Protein AF-A0A962QZS6-F1 (afdb_monomer_lite)

Sequence (99 aa):
MSNKFEVGEWVILQNATTFSEHDGWLAEIIQGGQDGVALDLRTMEYVWCFYYQVRLIQEGVEKTPFKGVFGCRPWQLRKLGEFDEERVETARKAELLEG

Radius of gyration: 16.48 Å; chains: 1; bounding box: 40×26×46 Å

pLDDT: mean 81.01, std 13.54, range [40.69, 95.94]

Foldseek 3Di:
DQPFDDAQAKWAFDPCVQPVVRHRFIKGFHAGWDWDWDQPNVVRDTDTDIWTWIATDDPPQVPDPPGRIDTHDSVRIGHDDPDDPVVVVVVVVVVVVVD

Secondary structure (DSSP, 8-state):
------TT-EEEE-S-SS-GGGTT-EEEEEEEEEEEEEEETTTTEEEEEEEEEEEE--TTGGGSTTSSEEEE-GGGEEEPPP--HHHHHHHHHHHTT--

Structure (mmCIF, N/CA/C/O backbone):
data_AF-A0A962QZS6-F1
#
_entry.id   AF-A0A962QZS6-F1
#
loop_
_atom_site.group_PDB
_atom_site.id
_atom_site.type_symbol
_atom_site.label_atom_id
_atom_site.label_alt_id
_atom_site.label_comp_id
_atom_site.label_asym_id
_atom_site.label_entity_id
_atom_site.label_seq_id
_atom_site.pdbx_PDB_ins_code
_atom_site.Cartn_x
_atom_site.Cartn_y
_atom_site.Cartn_z
_atom_site.occupancy
_atom_site.B_iso_or_equiv
_atom_site.auth_seq_id
_atom_site.auth_comp_id
_atom_site.auth_asym_id
_atom_site.auth_atom_id
_atom_site.pdbx_PDB_model_num
ATOM 1 N N . MET A 1 1 ? -14.412 -6.074 -9.797 1.00 40.69 1 MET A N 1
ATOM 2 C CA . MET A 1 1 ? -14.523 -4.649 -9.421 1.00 40.69 1 MET A CA 1
ATOM 3 C C . MET A 1 1 ? -13.107 -4.117 -9.283 1.00 40.69 1 MET A C 1
ATOM 5 O O . MET A 1 1 ? -12.354 -4.705 -8.519 1.00 40.69 1 MET A O 1
ATOM 9 N N . SER A 1 2 ? -12.687 -3.115 -10.063 1.00 53.22 2 SER A N 1
ATOM 10 C CA . SER A 1 2 ? -11.378 -2.495 -9.827 1.00 53.22 2 SER A CA 1
ATOM 11 C C . SER A 1 2 ? -11.524 -1.566 -8.628 1.00 53.22 2 SER A C 1
ATOM 13 O O . SER A 1 2 ? -12.191 -0.537 -8.738 1.00 53.22 2 SER A O 1
ATOM 15 N N . ASN A 1 3 ? -10.945 -1.928 -7.484 1.00 64.44 3 ASN A N 1
ATOM 16 C CA . ASN A 1 3 ? -10.816 -0.988 -6.377 1.00 64.44 3 ASN A CA 1
ATOM 17 C C . ASN A 1 3 ? -9.885 0.130 -6.839 1.00 64.44 3 ASN A C 1
ATOM 19 O O . ASN A 1 3 ? -8.671 -0.041 -6.896 1.00 64.44 3 ASN A O 1
ATOM 23 N N . LYS A 1 4 ? -10.481 1.243 -7.264 1.00 85.88 4 LYS A N 1
ATOM 24 C CA . LYS A 1 4 ? -9.756 2.472 -7.541 1.00 85.88 4 LYS A CA 1
ATOM 25 C C . LYS A 1 4 ? -9.635 3.218 -6.218 1.00 85.88 4 LYS A C 1
ATOM 27 O O . LYS A 1 4 ? -10.640 3.406 -5.525 1.00 85.88 4 LYS A O 1
ATOM 32 N N . PHE A 1 5 ? -8.406 3.576 -5.879 1.00 91.88 5 PHE A N 1
ATOM 33 C CA . PHE A 1 5 ? -8.093 4.357 -4.693 1.00 91.88 5 PHE A CA 1
ATOM 34 C C . PHE A 1 5 ? -7.738 5.794 -5.070 1.00 91.88 5 PHE A C 1
ATOM 36 O O . PHE A 1 5 ? -7.168 6.027 -6.146 1.00 91.88 5 PHE A O 1
ATOM 43 N N . GLU A 1 6 ? -8.075 6.734 -4.197 1.00 93.12 6 GLU A N 1
ATOM 44 C CA . GLU A 1 6 ? -7.807 8.165 -4.363 1.00 93.12 6 GLU A CA 1
ATOM 45 C C . GLU A 1 6 ? -6.663 8.631 -3.457 1.00 93.12 6 GLU A C 1
ATOM 47 O O . GLU A 1 6 ? -6.385 8.024 -2.429 1.00 93.12 6 GLU A O 1
ATOM 52 N N . VAL A 1 7 ? -5.967 9.706 -3.842 1.00 94.81 7 VAL A N 1
ATOM 53 C CA . VAL A 1 7 ? -4.913 10.294 -2.997 1.00 94.81 7 VAL A CA 1
ATOM 54 C C . VAL A 1 7 ? -5.540 10.841 -1.714 1.00 94.81 7 VAL A C 1
ATOM 56 O O . VAL A 1 7 ? -6.563 11.516 -1.769 1.00 94.81 7 VAL A O 1
ATOM 59 N N . GLY A 1 8 ? -4.920 10.549 -0.573 1.00 92.06 8 GLY A N 1
ATOM 60 C CA . GLY A 1 8 ? -5.442 10.836 0.762 1.00 92.06 8 GLY A CA 1
ATOM 61 C C . GLY A 1 8 ? -6.374 9.752 1.314 1.00 92.06 8 GLY A C 1
ATOM 62 O O . GLY A 1 8 ? -6.721 9.797 2.491 1.00 92.06 8 GLY A O 1
ATOM 63 N N . GLU A 1 9 ? -6.772 8.757 0.511 1.00 93.06 9 GLU A N 1
ATOM 64 C CA . GLU A 1 9 ? -7.601 7.649 0.993 1.00 93.06 9 GLU A CA 1
ATOM 65 C C . GLU A 1 9 ? -6.804 6.759 1.953 1.00 93.06 9 GLU A C 1
ATOM 67 O O . GLU A 1 9 ? -5.650 6.402 1.694 1.00 93.06 9 GLU A O 1
ATOM 72 N N . TRP A 1 10 ? -7.434 6.380 3.065 1.00 93.31 10 TRP A N 1
ATOM 73 C CA . TRP A 1 10 ? -6.881 5.406 3.996 1.00 93.31 10 TRP A CA 1
ATOM 74 C C . TRP A 1 10 ? -7.281 3.988 3.597 1.00 93.31 10 TRP A C 1
ATOM 76 O O . TRP A 1 10 ? -8.439 3.690 3.296 1.00 93.31 10 TRP A O 1
ATOM 86 N N . VAL A 1 11 ? -6.300 3.097 3.614 1.00 92.69 11 VAL A N 1
ATOM 87 C CA . VAL A 1 11 ? -6.410 1.716 3.157 1.00 92.69 11 VAL A CA 1
ATOM 88 C C . VAL A 1 11 ? -5.744 0.776 4.149 1.00 92.69 11 VAL A C 1
ATOM 90 O O . VAL A 1 11 ? -4.845 1.157 4.895 1.00 92.69 11 VAL A O 1
ATOM 93 N N . ILE A 1 12 ? -6.184 -0.475 4.138 1.00 91.38 12 ILE A N 1
ATOM 94 C CA . ILE A 1 12 ? -5.546 -1.561 4.872 1.00 91.38 12 ILE A CA 1
ATOM 95 C C . ILE A 1 12 ? -4.624 -2.307 3.915 1.00 91.38 12 ILE A C 1
ATOM 97 O O . ILE A 1 12 ? -5.056 -2.726 2.834 1.00 91.38 12 ILE A O 1
ATOM 101 N N . LEU A 1 13 ? -3.367 -2.482 4.315 1.00 90.12 13 LEU A N 1
ATOM 102 C CA . LEU A 1 13 ? -2.453 -3.383 3.629 1.00 90.12 13 LEU A CA 1
ATOM 103 C C . LEU A 1 13 ? -2.919 -4.822 3.830 1.00 90.12 13 LEU A C 1
ATOM 105 O O . LEU A 1 13 ? -3.266 -5.228 4.936 1.00 90.12 13 LEU A O 1
ATOM 109 N N . GLN A 1 14 ? -2.944 -5.584 2.748 1.00 89.12 14 GLN A N 1
ATOM 110 C CA . GLN A 1 14 ? -3.283 -7.000 2.764 1.00 89.12 14 GLN A CA 1
ATOM 111 C C . GLN A 1 14 ? -2.379 -7.756 1.803 1.00 89.12 14 GLN A C 1
ATOM 113 O O . GLN A 1 14 ? -1.871 -7.176 0.841 1.00 89.12 14 GLN A O 1
ATOM 118 N N . ASN A 1 15 ? -2.236 -9.064 1.996 1.00 81.00 15 ASN A N 1
ATOM 119 C CA . ASN A 1 15 ? -1.410 -9.900 1.129 1.00 81.00 15 ASN A CA 1
ATOM 120 C C . ASN A 1 15 ? -0.005 -9.292 0.958 1.00 81.00 15 ASN A C 1
ATOM 122 O O . ASN A 1 15 ? 0.542 -9.250 -0.152 1.00 81.00 15 ASN A O 1
ATOM 126 N N . ALA A 1 16 ? 0.549 -8.742 2.043 1.00 67.50 16 ALA A N 1
ATOM 127 C CA . ALA A 1 16 ? 1.846 -8.089 2.022 1.00 67.50 16 ALA A CA 1
ATOM 128 C C . ALA A 1 16 ? 2.941 -9.146 1.808 1.00 67.50 16 ALA A C 1
ATOM 130 O O . ALA A 1 16 ? 3.499 -9.710 2.741 1.00 67.50 16 ALA A O 1
ATOM 131 N N . THR A 1 17 ? 3.250 -9.435 0.543 1.00 63.78 17 THR A N 1
ATOM 132 C CA . THR A 1 17 ? 4.208 -10.484 0.161 1.00 63.78 17 THR A CA 1
ATOM 133 C C . THR A 1 17 ? 5.656 -10.151 0.505 1.00 63.78 17 THR A C 1
ATOM 135 O O . THR A 1 17 ? 6.515 -11.021 0.407 1.00 63.78 17 THR A O 1
ATOM 138 N N . THR A 1 18 ? 5.934 -8.893 0.840 1.00 61.69 18 THR A N 1
ATOM 139 C CA . THR A 1 18 ? 7.292 -8.401 1.084 1.00 61.69 18 THR A CA 1
ATOM 140 C C . THR A 1 18 ? 7.499 -7.880 2.502 1.00 61.69 18 THR A C 1
ATOM 142 O O . THR A 1 18 ? 8.611 -7.932 3.008 1.00 61.69 18 THR A O 1
ATOM 145 N N . PHE A 1 19 ? 6.430 -7.405 3.142 1.00 68.56 19 PHE A N 1
ATOM 146 C CA . PHE A 1 19 ? 6.443 -6.928 4.521 1.00 68.56 19 PHE A CA 1
ATOM 147 C C . PHE A 1 19 ? 5.262 -7.545 5.256 1.00 68.56 19 PHE A C 1
ATOM 149 O O . PHE A 1 19 ? 4.264 -6.879 5.532 1.00 68.56 19 PHE A O 1
ATOM 156 N N . SER A 1 20 ? 5.338 -8.851 5.504 1.00 74.62 20 SER A N 1
ATOM 157 C CA . SER A 1 20 ? 4.281 -9.583 6.209 1.00 74.62 20 SER A CA 1
ATOM 158 C C . SER A 1 20 ? 3.998 -9.002 7.598 1.00 74.62 20 SER A C 1
ATOM 160 O O . SER A 1 20 ? 2.885 -9.108 8.096 1.00 74.62 20 SER A O 1
ATOM 162 N N . GLU A 1 21 ? 4.982 -8.340 8.207 1.00 78.00 21 GLU A N 1
ATOM 163 C CA . GLU A 1 21 ? 4.848 -7.609 9.466 1.00 78.00 21 GLU A CA 1
ATOM 164 C C . GLU A 1 21 ? 3.890 -6.411 9.389 1.00 78.00 21 GLU A C 1
ATOM 166 O O . GLU A 1 21 ? 3.413 -5.950 10.424 1.00 78.00 21 GLU A O 1
ATOM 171 N N . HIS A 1 22 ? 3.610 -5.913 8.183 1.00 79.62 22 HIS A N 1
ATOM 172 C CA . HIS A 1 22 ? 2.695 -4.802 7.928 1.00 79.62 22 HIS A CA 1
ATOM 173 C C . HIS A 1 22 ? 1.347 -5.273 7.366 1.00 79.62 22 HIS A C 1
ATOM 175 O O . HIS A 1 22 ? 0.504 -4.448 7.011 1.00 79.62 22 HIS A O 1
ATOM 181 N N . ASP A 1 23 ? 1.123 -6.585 7.270 1.00 85.62 23 ASP A N 1
ATOM 182 C CA . ASP A 1 23 ? -0.174 -7.120 6.870 1.00 85.62 23 ASP A CA 1
ATOM 183 C C . ASP A 1 23 ? -1.243 -6.721 7.902 1.00 85.62 23 ASP A C 1
ATOM 185 O O . ASP A 1 23 ? -1.048 -6.833 9.113 1.00 85.62 23 ASP A O 1
ATOM 189 N N . GLY A 1 24 ? -2.364 -6.180 7.427 1.00 87.12 24 GLY A N 1
ATOM 190 C CA . GLY A 1 24 ? -3.425 -5.624 8.268 1.00 87.12 24 GLY A CA 1
ATOM 191 C C . GLY A 1 24 ? -3.195 -4.187 8.754 1.00 87.12 24 GLY A C 1
ATOM 192 O O . GLY A 1 24 ? -4.077 -3.635 9.412 1.00 87.12 24 GLY A O 1
ATOM 193 N N . TRP A 1 25 ? -2.062 -3.555 8.434 1.00 88.50 25 TRP A N 1
ATOM 194 C CA . TRP A 1 25 ? -1.766 -2.197 8.898 1.00 88.50 25 TRP A CA 1
ATOM 195 C C . TRP A 1 25 ? -2.449 -1.118 8.062 1.00 88.50 25 TRP A C 1
ATOM 197 O O . TRP A 1 25 ? -2.766 -1.310 6.886 1.00 88.50 25 TRP A O 1
ATOM 207 N N . LEU A 1 26 ? -2.640 0.047 8.685 1.00 91.06 26 LEU A N 1
ATOM 208 C CA . LEU A 1 26 ? -3.210 1.226 8.049 1.00 91.06 26 LEU A CA 1
ATOM 209 C C . LEU A 1 26 ? -2.153 1.969 7.219 1.00 91.06 26 LEU A C 1
ATOM 211 O O . LEU A 1 26 ? -1.022 2.185 7.662 1.00 91.06 26 LEU A O 1
ATOM 215 N N . ALA A 1 27 ? -2.541 2.398 6.024 1.00 91.56 27 ALA A N 1
ATOM 216 C CA . ALA A 1 27 ? -1.728 3.218 5.142 1.00 91.56 27 ALA A CA 1
ATOM 217 C C . ALA A 1 27 ? -2.575 4.293 4.450 1.00 91.56 27 ALA A C 1
ATOM 219 O O . ALA A 1 27 ? -3.784 4.147 4.295 1.00 91.56 27 ALA A O 1
ATOM 220 N N . GLU A 1 28 ? -1.929 5.359 3.998 1.00 93.06 28 GLU A N 1
ATOM 221 C CA . GLU A 1 28 ? -2.515 6.430 3.194 1.00 93.06 28 GLU A CA 1
ATOM 222 C C . GLU A 1 28 ? -2.011 6.337 1.753 1.00 93.06 28 GLU A C 1
ATOM 224 O O . GLU A 1 28 ? -0.810 6.173 1.526 1.00 93.06 28 GLU A O 1
ATOM 229 N N . ILE A 1 29 ? -2.896 6.488 0.769 1.00 94.56 29 ILE A N 1
ATOM 230 C CA . ILE A 1 29 ? -2.494 6.651 -0.630 1.00 94.56 29 ILE A CA 1
ATOM 231 C C . ILE A 1 29 ? -1.867 8.034 -0.818 1.00 94.56 29 ILE A C 1
ATOM 233 O O . ILE A 1 29 ? -2.550 9.052 -0.740 1.00 94.56 29 ILE A O 1
ATOM 237 N N . ILE A 1 30 ? -0.580 8.085 -1.147 1.00 94.06 30 ILE A N 1
ATOM 238 C CA . ILE A 1 30 ? 0.129 9.350 -1.403 1.00 94.06 30 ILE A CA 1
ATOM 239 C C . ILE A 1 30 ? 0.295 9.640 -2.899 1.00 94.06 30 ILE A C 1
ATOM 241 O O . ILE A 1 30 ? 0.552 10.778 -3.285 1.00 94.06 30 ILE A O 1
ATOM 245 N N . GLN A 1 31 ? 0.118 8.626 -3.753 1.00 93.88 31 GLN A N 1
ATOM 246 C CA . GLN A 1 31 ? 0.104 8.781 -5.205 1.00 93.88 31 GLN A CA 1
ATOM 247 C C . GLN A 1 31 ? -0.957 7.877 -5.832 1.00 93.88 31 GLN A C 1
ATOM 249 O O . GLN A 1 31 ? -1.053 6.691 -5.505 1.00 93.88 31 GLN A O 1
ATOM 254 N N . GLY A 1 32 ? -1.726 8.442 -6.767 1.00 93.38 32 GLY A N 1
ATOM 255 C CA . GLY A 1 32 ? -2.689 7.693 -7.568 1.00 93.38 32 GLY A CA 1
ATOM 256 C C . GLY A 1 32 ? -2.028 6.569 -8.369 1.00 93.38 32 GLY A C 1
ATOM 257 O O . GLY A 1 32 ? -0.825 6.590 -8.631 1.00 93.38 32 GLY A O 1
ATOM 258 N N . GLY A 1 33 ? -2.833 5.579 -8.748 1.00 93.19 33 GLY A N 1
ATOM 259 C CA . GLY A 1 33 ? -2.345 4.401 -9.456 1.00 93.19 33 GLY A CA 1
ATOM 260 C C . GLY A 1 33 ? -1.767 4.758 -10.824 1.00 93.19 33 GLY A C 1
ATOM 261 O O . GLY A 1 33 ? -2.407 5.473 -11.598 1.00 93.19 33 GLY A O 1
ATOM 262 N N . GLN A 1 34 ? -0.573 4.249 -11.112 1.00 94.00 34 GLN A N 1
ATOM 263 C CA . GLN A 1 34 ? 0.163 4.502 -12.351 1.00 94.00 34 GLN A CA 1
ATOM 264 C C . GLN A 1 34 ? 0.900 3.241 -12.811 1.00 94.00 34 GLN A C 1
ATOM 266 O O . GLN A 1 34 ? 1.217 2.372 -11.996 1.00 94.00 34 GLN A O 1
ATOM 271 N N . ASP A 1 35 ? 1.217 3.179 -14.103 1.00 95.94 35 ASP A N 1
ATOM 272 C CA . ASP A 1 35 ? 2.174 2.218 -14.649 1.00 95.94 35 ASP A CA 1
ATOM 273 C C . ASP A 1 35 ? 3.601 2.763 -14.532 1.00 95.94 35 ASP A C 1
ATOM 275 O O . ASP A 1 35 ? 3.862 3.926 -14.846 1.00 95.94 35 ASP A O 1
ATOM 279 N N . GLY A 1 36 ? 4.541 1.925 -14.109 1.00 94.00 36 GLY A N 1
ATOM 280 C CA . GLY A 1 36 ? 5.946 2.300 -14.030 1.00 94.00 36 GLY A CA 1
ATOM 281 C C . GLY A 1 36 ? 6.855 1.129 -13.689 1.00 94.00 36 GLY A C 1
ATOM 282 O O . GLY A 1 36 ? 6.414 -0.010 -13.546 1.00 94.00 36 GLY A O 1
ATOM 283 N N . VAL A 1 37 ? 8.148 1.416 -13.563 1.00 92.88 37 VAL A N 1
ATOM 284 C CA . VAL A 1 37 ? 9.140 0.433 -13.123 1.00 92.88 37 VAL A CA 1
ATOM 285 C C . VAL A 1 37 ? 9.234 0.466 -11.601 1.00 92.88 37 VAL A C 1
ATOM 287 O O . VAL A 1 37 ? 9.520 1.512 -11.022 1.00 92.88 37 VAL A O 1
ATOM 290 N N . ALA A 1 38 ? 9.048 -0.684 -10.960 1.00 88.12 38 ALA A N 1
ATOM 291 C CA . ALA A 1 38 ? 9.265 -0.859 -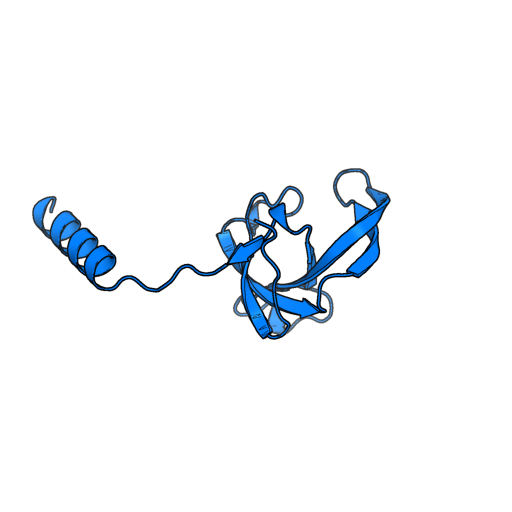9.528 1.00 88.12 38 ALA A CA 1
ATOM 292 C C . ALA A 1 38 ? 10.205 -2.040 -9.267 1.00 88.12 38 ALA A C 1
ATOM 294 O O . ALA A 1 38 ? 10.265 -2.983 -10.054 1.00 88.12 38 ALA A O 1
ATOM 295 N N . LEU A 1 39 ? 10.935 -1.992 -8.154 1.00 87.88 39 LEU A N 1
ATOM 296 C CA . LEU A 1 39 ? 11.735 -3.120 -7.682 1.00 87.88 39 LEU A CA 1
ATOM 297 C C . LEU A 1 39 ? 10.814 -4.128 -6.979 1.00 87.88 39 LEU A C 1
ATOM 299 O O . LEU A 1 39 ? 10.237 -3.807 -5.938 1.00 87.88 39 LEU A O 1
ATOM 303 N N . ASP A 1 40 ? 10.671 -5.337 -7.527 1.00 87.19 40 ASP A N 1
ATOM 304 C CA . ASP A 1 40 ? 10.059 -6.451 -6.803 1.00 87.19 40 ASP A CA 1
ATOM 305 C C . ASP A 1 40 ? 11.049 -6.927 -5.745 1.00 87.19 40 ASP A C 1
ATOM 307 O O . ASP A 1 40 ? 12.040 -7.590 -6.030 1.00 87.19 40 ASP A O 1
ATOM 311 N N . LEU A 1 41 ? 10.783 -6.563 -4.499 1.00 80.06 41 LEU A N 1
ATOM 312 C CA . LEU A 1 41 ? 11.655 -6.852 -3.368 1.00 80.06 41 LEU A CA 1
ATOM 313 C C . LE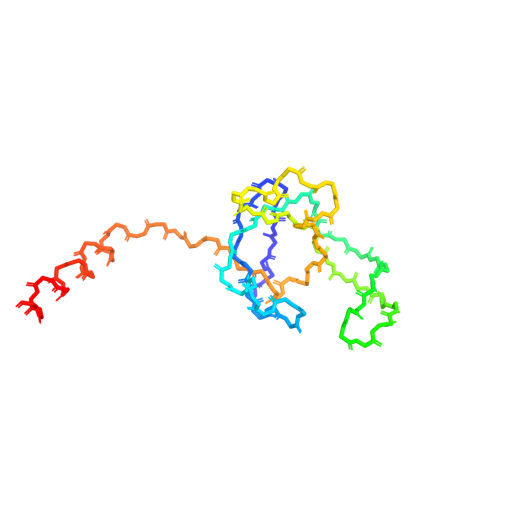U A 1 41 ? 11.747 -8.352 -3.015 1.00 80.06 41 LEU A C 1
ATOM 315 O O . LEU A 1 41 ? 12.599 -8.724 -2.215 1.00 80.06 41 LEU A O 1
ATOM 319 N N . ARG A 1 42 ? 10.909 -9.227 -3.594 1.00 80.44 42 ARG A N 1
ATOM 320 C CA . ARG A 1 42 ? 11.012 -10.687 -3.394 1.00 80.44 42 ARG A CA 1
ATOM 321 C C . ARG A 1 42 ? 12.068 -11.307 -4.299 1.00 80.44 42 ARG A C 1
ATOM 323 O O . ARG A 1 42 ? 12.778 -12.214 -3.880 1.00 80.44 42 ARG A O 1
ATOM 330 N N . THR A 1 43 ? 12.126 -10.848 -5.549 1.00 88.19 43 THR A N 1
ATOM 331 C CA . THR A 1 43 ? 13.061 -11.357 -6.565 1.00 88.19 43 THR A CA 1
ATOM 332 C C . THR A 1 43 ? 14.275 -10.451 -6.748 1.00 88.19 43 THR A C 1
ATOM 334 O O . THR A 1 43 ? 15.264 -10.877 -7.332 1.00 88.19 43 THR A O 1
ATOM 337 N N . MET A 1 44 ? 14.226 -9.228 -6.210 1.00 87.44 44 MET A N 1
ATOM 338 C CA . MET A 1 44 ? 15.204 -8.156 -6.410 1.00 87.44 44 MET A CA 1
ATOM 339 C C . MET A 1 44 ? 15.341 -7.724 -7.878 1.00 87.44 44 MET A C 1
ATOM 341 O O . MET A 1 44 ? 16.393 -7.246 -8.299 1.00 87.44 44 MET A O 1
ATOM 345 N N . GLU A 1 45 ? 14.265 -7.856 -8.655 1.00 93.44 45 GLU A N 1
ATOM 346 C CA . GLU A 1 45 ? 14.228 -7.500 -10.074 1.00 93.44 45 GLU A CA 1
ATOM 347 C C . GLU A 1 45 ? 13.371 -6.259 -10.322 1.00 93.44 45 GLU A C 1
ATOM 349 O O . GLU A 1 45 ? 12.341 -6.043 -9.683 1.00 93.44 45 GLU A O 1
ATOM 354 N N . TYR A 1 46 ? 13.771 -5.447 -11.299 1.00 92.69 46 TYR A N 1
ATOM 355 C CA . TYR A 1 46 ? 12.940 -4.351 -11.778 1.00 92.69 46 TYR A CA 1
ATOM 356 C C . TYR A 1 46 ? 11.852 -4.887 -12.704 1.00 92.69 46 TYR A C 1
ATOM 358 O O . TYR A 1 46 ? 12.138 -5.497 -13.733 1.00 92.69 46 TYR A O 1
ATOM 366 N N . VAL A 1 47 ? 10.599 -4.621 -12.354 1.00 92.88 47 VAL A N 1
ATOM 367 C CA . VAL A 1 47 ? 9.426 -5.064 -13.105 1.00 92.88 47 VAL A CA 1
ATOM 368 C C . VAL A 1 47 ? 8.593 -3.865 -13.534 1.00 92.88 47 VAL A C 1
ATOM 370 O O . VAL A 1 47 ? 8.402 -2.917 -12.773 1.00 92.88 47 VAL A O 1
ATOM 373 N N . TRP A 1 48 ? 8.070 -3.914 -14.759 1.00 94.62 48 TRP A N 1
ATOM 374 C CA . TRP A 1 48 ? 7.056 -2.964 -15.208 1.00 94.62 48 TRP A CA 1
ATOM 375 C C . TRP A 1 48 ? 5.692 -3.361 -14.639 1.00 94.62 48 TRP A C 1
ATOM 377 O O . TRP A 1 48 ? 5.257 -4.510 -14.780 1.00 94.62 48 TRP A O 1
ATOM 387 N N . CYS A 1 49 ? 5.013 -2.437 -13.967 1.00 93.31 49 CYS A N 1
ATOM 388 C CA . CYS A 1 49 ? 3.793 -2.736 -13.240 1.00 93.31 49 CYS A CA 1
ATOM 389 C C . CYS A 1 49 ? 2.880 -1.536 -13.002 1.00 93.31 49 CYS A C 1
ATOM 391 O O . CYS A 1 49 ? 3.342 -0.410 -12.871 1.00 93.31 49 CYS A O 1
ATOM 393 N N . PHE A 1 50 ? 1.588 -1.822 -12.824 1.00 93.50 50 PHE A N 1
ATOM 394 C CA . PHE A 1 50 ? 0.649 -0.887 -12.213 1.00 93.50 50 PHE A CA 1
ATOM 395 C C . PHE A 1 50 ? 0.736 -0.959 -10.683 1.00 93.50 50 PHE A C 1
ATOM 397 O O . PHE A 1 50 ? 0.577 -2.050 -10.111 1.00 93.50 50 PHE A O 1
ATOM 404 N N . TYR A 1 51 ? 0.953 0.177 -10.021 1.00 93.12 51 TYR A N 1
ATOM 405 C CA . TYR A 1 51 ? 1.039 0.280 -8.562 1.00 93.12 51 TYR A CA 1
ATOM 406 C C . TYR A 1 51 ? 0.534 1.633 -8.036 1.00 93.12 51 TYR A C 1
ATOM 408 O O . TYR A 1 51 ? 0.474 2.624 -8.762 1.00 93.12 51 TYR A O 1
ATOM 416 N N . TYR A 1 52 ? 0.196 1.661 -6.749 1.00 94.12 52 TYR A N 1
ATOM 417 C CA . TYR A 1 52 ? -0.043 2.863 -5.947 1.00 94.12 52 TYR A CA 1
ATOM 418 C C . TYR A 1 52 ? 1.165 3.114 -5.047 1.00 94.12 52 TYR A C 1
ATOM 420 O O . TYR A 1 52 ? 1.780 2.149 -4.588 1.00 94.12 52 TYR A O 1
ATOM 428 N N . GLN A 1 53 ? 1.489 4.375 -4.751 1.00 93.06 53 GLN A N 1
ATOM 429 C CA . GLN A 1 53 ? 2.380 4.664 -3.624 1.00 93.06 53 GLN A CA 1
ATOM 430 C C . GLN A 1 53 ? 1.558 4.914 -2.370 1.00 93.06 53 GLN A C 1
ATOM 432 O O . GLN A 1 53 ? 0.614 5.710 -2.383 1.00 93.06 53 GLN A O 1
ATOM 437 N N . VAL A 1 54 ? 1.954 4.255 -1.287 1.00 91.38 54 VAL A N 1
ATOM 438 C CA . VAL A 1 54 ? 1.299 4.362 0.014 1.00 91.38 54 VAL A CA 1
ATOM 439 C C . VAL A 1 54 ? 2.302 4.719 1.097 1.00 91.38 54 VAL A C 1
ATOM 441 O O . VAL A 1 54 ? 3.477 4.372 0.982 1.00 91.38 54 VAL A O 1
ATOM 444 N N . ARG A 1 55 ? 1.832 5.381 2.152 1.00 90.19 55 ARG A N 1
ATOM 445 C CA . ARG A 1 55 ? 2.589 5.676 3.370 1.00 90.19 55 ARG A CA 1
ATOM 446 C C . ARG A 1 55 ? 1.931 4.990 4.565 1.00 90.19 55 ARG A C 1
ATOM 448 O O . ARG A 1 55 ? 0.756 5.227 4.814 1.00 90.19 55 ARG A O 1
ATOM 455 N N . LEU A 1 56 ? 2.671 4.170 5.308 1.00 88.50 56 LEU A N 1
ATOM 456 C CA . LEU A 1 56 ? 2.201 3.567 6.558 1.00 88.50 56 LEU A CA 1
ATOM 457 C C . LEU A 1 56 ? 1.859 4.638 7.595 1.00 88.50 56 LEU A C 1
ATOM 459 O O . LEU A 1 56 ? 2.642 5.562 7.817 1.00 88.50 56 LEU A O 1
ATOM 463 N N . ILE A 1 57 ? 0.724 4.452 8.265 1.00 85.31 57 ILE A N 1
ATOM 464 C CA . ILE A 1 57 ? 0.297 5.261 9.405 1.00 85.31 57 ILE A CA 1
ATOM 465 C C . ILE A 1 57 ? 0.665 4.482 10.672 1.00 85.31 57 ILE A C 1
ATOM 467 O O . ILE A 1 57 ? -0.099 3.645 11.151 1.00 85.31 57 ILE A O 1
ATOM 471 N N . GLN A 1 58 ? 1.874 4.715 11.187 1.00 73.62 58 GLN A N 1
ATOM 472 C CA . GLN A 1 58 ? 2.341 4.151 12.454 1.00 73.62 58 GLN A CA 1
ATOM 473 C C . GLN A 1 58 ? 3.135 5.199 13.234 1.00 73.62 58 GLN A C 1
ATOM 475 O O . GLN A 1 58 ? 4.007 5.884 12.687 1.00 73.62 58 GLN A O 1
ATOM 480 N N . GLU A 1 59 ? 2.880 5.269 14.540 1.00 64.44 59 GLU A N 1
ATOM 481 C CA . GLU A 1 59 ? 3.615 6.135 15.453 1.00 64.44 59 GLU A CA 1
ATOM 482 C C . GLU A 1 59 ? 5.134 5.896 15.338 1.00 64.44 59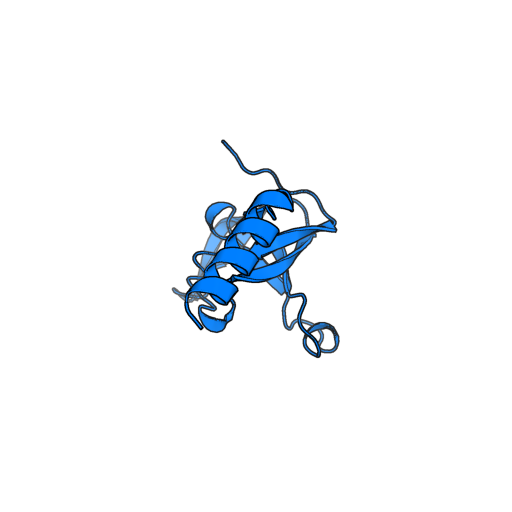 GLU A C 1
ATOM 484 O O . GLU A 1 59 ? 5.633 4.782 15.482 1.00 64.44 59 GLU A O 1
ATOM 489 N N . GLY A 1 60 ? 5.884 6.957 15.027 1.00 62.56 60 GLY A N 1
ATOM 490 C CA . GLY A 1 60 ? 7.344 6.919 14.885 1.00 62.56 60 GLY A CA 1
ATOM 491 C C . GLY A 1 60 ? 7.872 6.589 13.482 1.00 62.56 60 GLY A C 1
ATOM 492 O O . GLY A 1 60 ? 8.989 7.003 13.163 1.00 62.56 60 GLY A O 1
ATOM 493 N N . VAL A 1 61 ? 7.084 5.952 12.608 1.00 62.59 61 VAL A N 1
ATOM 494 C CA . VAL A 1 61 ? 7.478 5.695 11.204 1.00 62.59 61 VAL A CA 1
ATOM 495 C C . VAL A 1 61 ? 7.439 6.979 10.378 1.00 62.59 61 VAL A C 1
ATOM 497 O O . VAL A 1 61 ? 8.342 7.227 9.582 1.00 62.59 61 VAL A O 1
ATOM 500 N N . GLU A 1 62 ? 6.487 7.865 10.675 1.00 54.34 62 GLU A N 1
ATOM 501 C CA . GLU A 1 62 ? 6.332 9.181 10.037 1.00 54.34 62 GLU A CA 1
ATOM 502 C C . GLU A 1 62 ? 7.561 10.096 10.190 1.00 54.34 62 GLU A C 1
ATOM 504 O 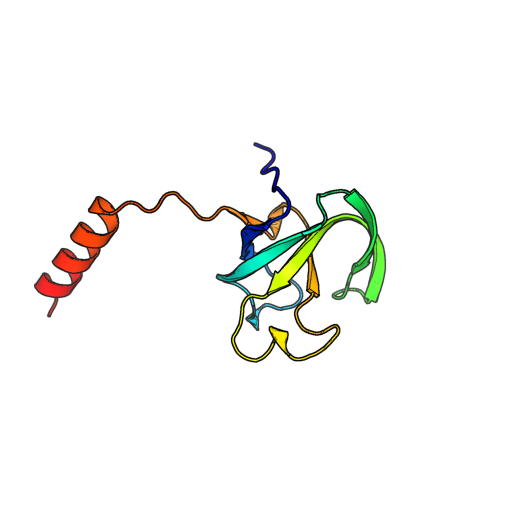O . GLU A 1 62 ? 7.741 11.044 9.427 1.00 54.34 62 GLU A O 1
ATOM 509 N N . LYS A 1 63 ? 8.429 9.817 11.173 1.00 52.88 63 LYS A N 1
ATOM 510 C CA . LYS A 1 63 ? 9.605 10.637 11.502 1.00 52.88 63 LYS A CA 1
ATOM 511 C C . LYS A 1 63 ? 10.868 10.248 10.734 1.00 52.88 63 LYS A C 1
ATOM 513 O O . LYS A 1 63 ? 11.875 10.941 10.871 1.00 52.88 63 LYS A O 1
ATOM 518 N N . THR A 1 64 ? 10.854 9.167 9.947 1.00 49.50 64 THR A N 1
ATOM 519 C CA . THR A 1 64 ? 12.047 8.744 9.201 1.00 49.50 64 THR A CA 1
ATOM 520 C C . THR A 1 64 ? 11.851 8.930 7.695 1.00 49.50 64 THR A C 1
ATOM 522 O O . THR A 1 64 ? 10.987 8.271 7.116 1.00 49.50 64 THR A O 1
ATOM 525 N N . PRO A 1 65 ? 12.654 9.773 7.019 1.00 46.50 65 PRO A N 1
ATOM 526 C CA . PRO A 1 65 ? 12.569 9.910 5.570 1.00 46.50 65 PRO A CA 1
ATOM 527 C C . PRO A 1 65 ? 12.846 8.556 4.900 1.00 46.50 65 PRO A C 1
ATOM 529 O O . PRO A 1 65 ? 13.769 7.840 5.288 1.00 46.50 65 PRO A O 1
ATOM 532 N N . PHE A 1 66 ? 12.020 8.204 3.910 1.00 55.25 66 PHE A N 1
ATOM 533 C CA . PHE A 1 66 ? 12.056 6.944 3.148 1.00 55.25 66 PHE A CA 1
ATOM 534 C C . PHE A 1 66 ? 11.699 5.656 3.912 1.00 55.25 66 PHE A C 1
ATOM 536 O O . PHE A 1 66 ? 11.686 4.593 3.295 1.00 55.25 66 PHE A O 1
ATOM 543 N N . LYS A 1 67 ? 11.354 5.710 5.209 1.00 66.00 67 LYS A N 1
ATOM 544 C CA . LYS A 1 67 ? 10.708 4.568 5.877 1.00 66.00 67 LYS A CA 1
ATOM 545 C C . LYS A 1 67 ? 9.196 4.705 5.782 1.00 66.00 67 LYS A C 1
ATOM 547 O O . LYS A 1 67 ? 8.652 5.795 5.910 1.00 66.00 67 LYS A O 1
ATOM 552 N N . GLY A 1 68 ? 8.523 3.583 5.548 1.00 73.38 68 GLY A N 1
ATOM 553 C CA . GLY A 1 68 ? 7.066 3.531 5.528 1.00 73.38 68 GLY A CA 1
ATOM 554 C C . GLY A 1 68 ? 6.416 3.893 4.193 1.00 73.38 68 GLY A C 1
ATOM 555 O O . GLY A 1 68 ? 5.194 3.851 4.135 1.00 73.38 68 GLY A O 1
ATOM 556 N N . VAL A 1 69 ? 7.176 4.230 3.140 1.00 86.88 69 VAL A N 1
ATOM 557 C CA . VAL A 1 69 ? 6.626 4.474 1.794 1.00 86.88 69 VAL A CA 1
ATOM 558 C C . VAL A 1 69 ? 6.893 3.283 0.886 1.00 86.88 69 VAL A C 1
ATOM 560 O O . VAL A 1 69 ? 8.044 2.887 0.711 1.00 86.88 69 VAL A O 1
ATOM 563 N N . PHE A 1 70 ? 5.841 2.741 0.274 1.00 85.56 70 PHE A N 1
ATOM 564 C CA . PHE A 1 70 ? 5.929 1.532 -0.542 1.00 85.56 70 PHE A CA 1
ATOM 565 C C . PHE A 1 70 ? 5.108 1.642 -1.822 1.00 85.56 70 PHE A C 1
ATOM 567 O O . PHE A 1 70 ? 4.083 2.323 -1.868 1.00 85.56 70 PHE A O 1
ATOM 574 N N . GLY A 1 71 ? 5.560 0.934 -2.858 1.00 89.38 71 GLY A N 1
ATOM 575 C CA . GLY A 1 71 ? 4.754 0.645 -4.037 1.00 89.38 71 GLY A CA 1
ATOM 576 C C . GLY A 1 71 ? 3.909 -0.602 -3.792 1.00 89.38 71 GLY A C 1
ATOM 577 O O . GLY A 1 71 ? 4.460 -1.677 -3.564 1.00 89.38 71 GLY A O 1
ATOM 578 N N . CYS A 1 72 ? 2.588 -0.469 -3.860 1.00 90.44 72 CYS A N 1
ATOM 579 C CA . CYS A 1 72 ? 1.650 -1.566 -3.643 1.00 90.44 72 CYS A CA 1
ATOM 580 C C . CYS A 1 72 ? 0.807 -1.818 -4.892 1.00 90.44 72 CYS A C 1
ATOM 582 O O . CYS A 1 72 ? 0.253 -0.901 -5.504 1.00 90.44 72 CYS A O 1
ATOM 584 N N . ARG A 1 73 ? 0.668 -3.089 -5.262 1.00 91.44 73 ARG A N 1
ATOM 585 C CA . ARG A 1 73 ? -0.288 -3.526 -6.280 1.00 91.44 73 ARG A CA 1
ATOM 586 C C . ARG A 1 73 ? -1.720 -3.338 -5.760 1.00 91.44 73 ARG A C 1
ATOM 588 O O . ARG A 1 73 ? -1.945 -3.459 -4.559 1.00 91.44 73 ARG A O 1
ATOM 595 N N . PRO A 1 74 ? -2.722 -3.163 -6.640 1.00 91.81 74 PRO A N 1
ATOM 596 C CA . PRO A 1 74 ? -4.113 -2.988 -6.210 1.00 91.81 74 PRO A CA 1
ATOM 597 C C . PRO A 1 74 ? -4.640 -4.119 -5.311 1.00 91.81 74 PRO A C 1
ATOM 599 O O . PRO A 1 74 ? -5.398 -3.868 -4.384 1.00 91.81 74 PRO A O 1
ATOM 602 N N . TRP A 1 75 ? -4.220 -5.365 -5.558 1.00 89.94 75 TRP A N 1
ATOM 603 C CA . TRP A 1 75 ? -4.624 -6.533 -4.762 1.00 89.94 75 TRP A CA 1
ATOM 604 C C . TRP A 1 75 ? -3.966 -6.596 -3.374 1.00 89.94 75 TRP A C 1
ATOM 606 O O . TRP A 1 75 ? -4.395 -7.386 -2.534 1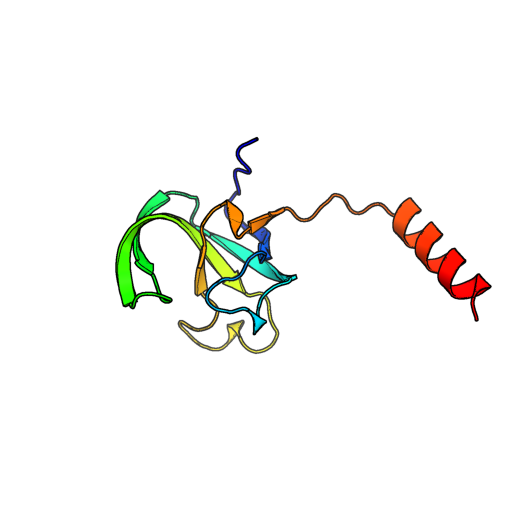.00 89.94 75 TRP A O 1
ATOM 616 N N . GLN A 1 76 ? -2.955 -5.759 -3.126 1.00 90.94 76 GLN A N 1
ATOM 617 C CA . GLN A 1 76 ? -2.306 -5.606 -1.823 1.00 90.94 76 GLN A CA 1
ATOM 618 C C . GLN A 1 76 ? -2.992 -4.549 -0.945 1.00 90.94 76 GLN A C 1
ATOM 620 O O . GLN A 1 76 ? -2.565 -4.296 0.176 1.00 90.94 76 GLN A O 1
ATOM 625 N N . LEU A 1 77 ? -4.047 -3.909 -1.457 1.00 91.56 77 LEU A N 1
ATOM 626 C CA . LEU A 1 77 ? -4.753 -2.821 -0.796 1.00 91.56 77 LEU A CA 1
ATOM 627 C C . LEU A 1 77 ? -6.226 -3.185 -0.628 1.00 91.56 77 LEU A C 1
ATOM 629 O O . LEU A 1 77 ? -6.863 -3.734 -1.533 1.00 91.56 77 LEU A O 1
ATOM 633 N N . ARG A 1 78 ? -6.783 -2.857 0.533 1.00 91.69 78 ARG A N 1
ATOM 634 C CA . ARG A 1 78 ? -8.207 -2.995 0.839 1.00 91.69 78 ARG A CA 1
ATOM 635 C C . ARG A 1 78 ? -8.743 -1.649 1.301 1.00 91.69 78 ARG A C 1
ATOM 637 O O . ARG A 1 78 ? -8.121 -1.005 2.140 1.00 91.69 78 ARG A O 1
ATOM 644 N N . LYS A 1 79 ? -9.904 -1.233 0.787 1.00 90.25 79 LYS A N 1
ATOM 645 C CA . LYS A 1 79 ? -10.601 -0.062 1.336 1.00 90.25 79 LYS A CA 1
ATOM 646 C C . LYS A 1 79 ? -10.954 -0.327 2.797 1.00 90.25 79 LYS A C 1
ATOM 648 O O . LYS A 1 79 ? -11.269 -1.466 3.160 1.00 90.25 79 LYS A O 1
ATOM 653 N N . LEU A 1 80 ? -10.936 0.718 3.614 1.00 86.50 80 LEU A N 1
ATOM 654 C CA . LEU A 1 80 ? -11.675 0.678 4.869 1.00 86.50 80 LEU A CA 1
ATOM 655 C C . LEU A 1 80 ? -13.142 0.401 4.521 1.00 86.50 80 LEU A C 1
ATOM 657 O O . LEU A 1 80 ? -13.706 1.036 3.630 1.00 86.50 80 LEU A O 1
ATOM 661 N N . GLY A 1 81 ? -13.722 -0.623 5.145 1.00 76.94 81 GLY A N 1
ATOM 662 C CA . GLY A 1 81 ? -15.159 -0.846 5.035 1.00 76.94 81 GLY A CA 1
ATOM 663 C C . GLY A 1 81 ? -15.918 0.316 5.668 1.00 76.94 81 GLY A C 1
ATOM 664 O O . GLY A 1 81 ? -15.342 1.111 6.413 1.00 76.94 81 GLY A O 1
ATOM 665 N N . GLU A 1 82 ? -17.216 0.394 5.401 1.00 71.81 82 GLU A N 1
ATOM 666 C CA . GLU A 1 82 ? -18.080 1.276 6.178 1.00 71.81 82 GLU A CA 1
ATOM 667 C C . GLU A 1 82 ? -18.074 0.823 7.641 1.00 71.81 82 GLU A C 1
ATOM 669 O O . GLU A 1 82 ? -18.069 -0.377 7.941 1.00 71.81 82 GLU A O 1
ATOM 674 N N . PHE A 1 83 ? -18.006 1.793 8.549 1.00 67.06 83 PHE A N 1
ATOM 675 C CA . PHE A 1 83 ? -18.103 1.513 9.970 1.00 67.06 83 PHE A CA 1
ATOM 676 C C . PHE A 1 83 ? -19.549 1.131 10.285 1.00 67.06 83 PHE A C 1
ATOM 678 O O . PHE A 1 83 ? -20.448 1.965 10.230 1.00 67.06 83 PHE A O 1
ATOM 685 N N . ASP A 1 84 ? -19.762 -0.150 10.563 1.00 74.31 84 ASP A N 1
ATOM 686 C CA . ASP A 1 84 ? -21.067 -0.707 10.898 1.00 74.31 84 ASP A CA 1
ATOM 687 C C . ASP A 1 84 ? -21.200 -0.788 12.425 1.00 74.31 84 ASP A C 1
ATOM 689 O O . ASP A 1 84 ? -20.733 -1.738 13.066 1.00 74.31 84 ASP A O 1
ATOM 693 N N . GLU A 1 85 ? -21.797 0.256 13.007 1.00 73.50 85 GLU A N 1
ATOM 694 C CA . GLU A 1 85 ? -22.031 0.381 14.450 1.00 73.50 85 GLU A CA 1
ATOM 695 C C . GLU A 1 85 ? -22.848 -0.787 15.017 1.00 73.50 85 GLU A C 1
ATOM 697 O O . GLU A 1 85 ? -22.540 -1.272 16.108 1.00 73.50 85 GLU A O 1
ATOM 702 N N . GLU A 1 86 ? -23.843 -1.296 14.281 1.00 74.69 86 GLU A N 1
ATOM 703 C CA . GLU A 1 86 ? -24.662 -2.425 14.739 1.00 74.69 86 GLU A CA 1
ATOM 704 C C . GLU A 1 86 ? -23.828 -3.699 14.867 1.00 74.69 86 GLU A C 1
ATOM 706 O O . GLU A 1 86 ? -23.983 -4.464 15.826 1.00 74.69 86 GLU A O 1
ATOM 711 N N . ARG A 1 87 ? -22.898 -3.921 13.935 1.00 72.81 87 ARG A N 1
ATOM 712 C CA . ARG A 1 87 ? -21.985 -5.069 13.977 1.00 72.81 87 ARG A CA 1
ATOM 713 C C . ARG A 1 87 ? -21.029 -5.005 15.161 1.00 72.81 87 ARG A C 1
ATOM 715 O O . ARG A 1 87 ? -20.775 -6.033 15.790 1.00 72.81 87 ARG A O 1
ATOM 722 N N . VAL A 1 88 ? -20.528 -3.812 15.477 1.00 75.31 88 VAL A N 1
ATOM 723 C CA . VAL A 1 88 ? -19.659 -3.577 16.639 1.00 75.31 88 VAL A CA 1
ATOM 724 C C . VAL A 1 88 ? -20.429 -3.801 17.940 1.00 75.31 88 VAL A C 1
ATOM 726 O O . VAL A 1 88 ? -19.949 -4.513 18.821 1.00 75.31 88 VAL A O 1
ATOM 729 N N . GLU A 1 89 ? -21.646 -3.269 18.048 1.00 76.06 89 GLU A N 1
ATOM 730 C CA . GLU A 1 89 ? -22.490 -3.426 19.236 1.00 76.06 89 GLU A CA 1
ATOM 731 C C . GLU A 1 89 ? -22.903 -4.893 19.454 1.00 76.06 89 GLU A C 1
ATOM 733 O O . GLU A 1 89 ? -22.944 -5.384 20.585 1.00 76.06 89 GLU A O 1
ATOM 738 N N . THR A 1 90 ? -23.150 -5.629 18.367 1.00 78.19 90 THR A N 1
ATOM 739 C CA . THR A 1 90 ? -23.454 -7.067 18.409 1.00 78.19 90 THR A CA 1
ATOM 740 C C . THR A 1 90 ? -22.248 -7.885 18.873 1.00 78.19 90 THR A C 1
ATOM 742 O O . THR A 1 90 ? -22.397 -8.739 19.746 1.00 78.19 90 THR A O 1
ATOM 745 N N . ALA A 1 91 ? -21.049 -7.602 18.350 1.00 76.19 91 ALA A N 1
ATOM 746 C CA . ALA A 1 91 ? -19.815 -8.259 18.788 1.00 76.19 91 ALA A CA 1
ATOM 747 C C . ALA A 1 91 ? -19.525 -7.989 20.274 1.00 76.19 91 ALA A C 1
ATOM 749 O O . ALA A 1 91 ? -19.226 -8.910 21.029 1.00 76.19 91 ALA A O 1
ATOM 750 N N . ARG A 1 92 ? -19.719 -6.744 20.720 1.00 75.56 92 ARG A N 1
ATOM 751 C CA . ARG A 1 92 ? -19.521 -6.336 22.116 1.00 75.56 92 ARG A CA 1
ATOM 752 C C . ARG A 1 92 ? -20.475 -7.047 23.080 1.00 75.56 92 ARG A C 1
ATOM 754 O O . ARG A 1 92 ? -20.077 -7.432 24.175 1.00 75.56 92 ARG A O 1
ATOM 761 N N . LYS A 1 93 ? -21.735 -7.244 22.676 1.00 79.31 93 LYS A N 1
ATOM 762 C CA . LYS A 1 93 ? -22.721 -8.015 23.453 1.00 79.31 93 LYS A CA 1
ATOM 763 C C . LYS A 1 93 ? -22.407 -9.509 23.488 1.00 79.31 93 LYS A C 1
ATOM 765 O O . LYS A 1 93 ? -22.679 -10.137 24.504 1.00 79.31 93 LYS A O 1
ATOM 770 N N . ALA A 1 94 ? -21.847 -10.064 22.413 1.00 76.00 94 ALA A N 1
ATOM 771 C CA . ALA A 1 94 ? -21.423 -11.462 22.377 1.00 76.00 94 ALA A CA 1
ATOM 772 C C . ALA A 1 94 ? -20.261 -11.725 23.352 1.00 76.00 94 ALA A C 1
ATOM 774 O O . ALA A 1 94 ? -20.338 -12.664 24.136 1.00 76.00 94 ALA A O 1
ATOM 775 N N . GLU A 1 95 ? -19.251 -10.849 23.393 1.00 73.31 95 GLU A N 1
ATOM 776 C CA . GLU A 1 95 ? -18.133 -10.965 24.348 1.00 73.31 95 GLU A CA 1
ATOM 777 C C . GLU A 1 95 ? -18.581 -10.850 25.816 1.00 73.31 95 GLU A C 1
ATOM 779 O O . GLU A 1 95 ? -18.032 -11.520 26.685 1.00 73.31 95 GLU A O 1
ATOM 784 N N . LEU A 1 96 ? -19.609 -10.043 26.102 1.00 72.19 96 LEU A N 1
ATOM 785 C CA . LEU A 1 96 ? -20.182 -9.893 27.448 1.00 72.19 96 LEU A CA 1
ATOM 786 C C . LEU A 1 96 ? -21.042 -11.085 27.905 1.00 72.19 96 LEU A C 1
ATOM 788 O O . LEU A 1 96 ? -21.375 -11.160 29.083 1.00 72.19 96 LEU A O 1
ATOM 792 N N . LEU A 1 97 ? -21.450 -11.974 26.995 1.00 63.53 97 LEU A N 1
ATOM 793 C CA . LEU A 1 97 ? -22.239 -13.174 27.311 1.00 63.53 97 LEU A CA 1
ATOM 794 C C . LEU A 1 97 ? -21.369 -14.431 27.473 1.00 63.53 97 LEU A C 1
ATOM 796 O O . LEU A 1 97 ? -21.842 -15.415 28.039 1.00 63.53 97 LEU A O 1
ATOM 800 N N . GLU A 1 98 ? -20.125 -14.403 26.987 1.00 57.75 98 GLU A N 1
ATOM 801 C CA . GLU A 1 98 ? -19.151 -15.497 27.122 1.00 57.75 98 GLU A CA 1
ATOM 802 C C . GLU A 1 98 ? -18.169 -15.320 28.302 1.00 57.75 98 GLU A C 1
ATOM 804 O O . GLU A 1 98 ? -17.368 -16.222 28.556 1.00 57.75 98 GLU A O 1
ATOM 809 N N . GLY A 1 99 ? -18.237 -14.200 29.037 1.00 49.19 99 GLY A N 1
ATOM 810 C CA . GLY A 1 99 ? -17.454 -13.928 30.255 1.00 49.19 99 GLY A CA 1
ATOM 811 C C . GLY A 1 99 ? -18.291 -13.959 31.526 1.00 49.19 99 GLY A C 1
ATOM 812 O O . GLY A 1 99 ? -17.888 -14.674 32.472 1.00 49.19 99 GLY A O 1
#

=== Feature glossary ===
The record interleaves many kinds of information about one protein. Here is each kind framed as the question it answers.

Q: What does the local fold look like, residue by residue?
A: The Foldseek 3Di string encodes local tertiary geometry as a 20-letter alphabet — one character per residue — derived from the relative positions of nearby Cα atoms. Unlike the amino-acid sequence, 3Di is a direct function of the 3D structure, so two proteins with the same fold have similar 3Di strings even at low sequence identity.

Q: Which residues are in helices, strands, or loops?
A: The SS8 string is DSSP's per-residue secondary-structure call. α-helix (H) means an i→i+4 H-bond ladder; β-strand (E) means the residue participates in a β-sheet; 3₁₀ (G) and π (I) are tighter and wider helices; T/S are turns/bends; '-' is loop.

Q: How big and how compact is the whole molecule?
A: Radius of gyration (Rg) is the root-mean-square distance of Cα atoms from their centroid — a single number for overall size and compactness. A globular domain of N residues has Rg ≈ 2.2·N^0.38 Å; an extended or disordered chain has a much larger Rg. The Cα contact count is the number of residue pairs whose Cα atoms are within 8 Å and are more than four positions apart in sequence — a standard proxy for tertiary packing density. The bounding box is the smallest axis-aligned box enclosing all Cα atoms.

Q: Where is each backbone atom in 3D?
A: Structure coordinates are given as an mmCIF _atom_site loop: one row per atom with element, residue name, chain id, sequence number, and x/y/z position in Å. Only the four main-chain atoms per residue are included here; side chains are omitted to keep the record compact.

Q: What is the amino-acid chain?
A: Primary structure: the covalent order of the twenty standard amino acids along the backbone. Two proteins with the same sequence will (almost always) fold to the same structure; two with 30% identity often share a fold but not the details.

Q: What if only a Cα trace is available?
A: Three-state secondary structure (P-SEA) collapses the eight DSSP classes into helix (a), strand (b), and coil (c). P-SEA assigns these from Cα geometry alone — distances and angles — without requiring backbone oxygens, so it works on any Cα trace.

Q: What family and function is it annotated with?
A: Database cross-references. InterPro integrates a dozen domain/family signature databases into unified entries with residue-range hits. GO terms attach function/process/location labels with evidence codes. CATH codes position the fold in a four-level structural taxonomy. Organism is the NCBI-taxonomy species name.

Q: How confident is the AlphaFold model at each r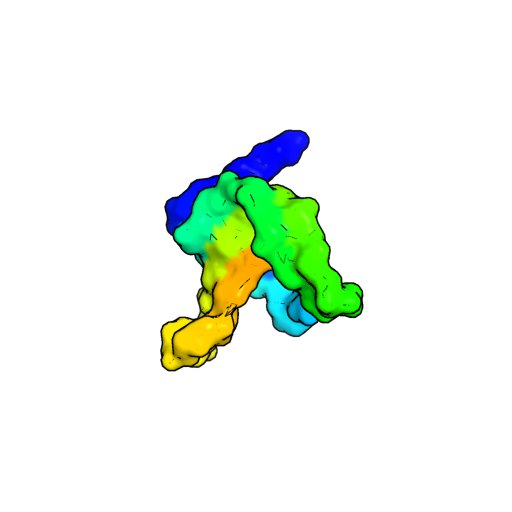esidue?
A: pLDDT is the predicted lDDT-Cα score: AlphaFold's confidence that the local environment of each residue (all inter-atomic distances within 15 Å) is correctly placed. It is a per-residue number between 0 and 100, with higher meaning more reliable.

Q: How mobile is each atom in the crystal?
A: B-factor (Debye–Waller factor) reflects atomic displacement in the crystal lattice. It is an experimental observable (units Å²), not a prediction; low values mean the atom is pinned down, high values mean it moves or is heterogeneous across the crystal.

Q: Which residues are buried vs exposed?
A: SASA measures how much of the protein is reachable by solvent. It is computed by rolling a water-sized probe over the atomic surface and summing the exposed area (Å²). Per-residue SASA distinguishes core (buried, low SASA) from surface (exposed, high SASA) residues; total SASA is a whole-molecule size measure.

Q: What do the diagnostic plots show?
A: Plot images: a contact map (which residues are close in 3D, as an N×N binary image), a Ramachandran scatter (backbone torsion angles, revealing secondary-structure composition at a glance), and — for AlphaFold structures — a PAE heatmap (pairwise prediction confidence).

Q: What known structures does this most resemble?
A: The Foldseek neighbor list gives the closest experimentally determined structures in the PDB, ranked by structural alignment. TM-score near 1 means near-identical fold; near 0.3 means only rough topology match. This is how one finds what a novel AlphaFold prediction most resembles in the solved-structure universe.

Q: Are the domains correctly placed relative to each other?
A: Predicted aligned error is AlphaFold's pairwise confidence. Unlike pLDDT (per-residue), PAE is per-residue-pair and captures whether two parts of the structure are correctly placed relative to each other. Units are ångströms of expected positional error.

Q: What do the rendered images show?
A: Structure images are PyMOL renders from six orthogonal camera directions. Cartoon representation draws helices as coils and strands as arrows; sticks shows the backbone as bonds; surface shows the solvent-excluded envelope. Rainbow coloring maps sequence position to hue (blue→red, N→C); chain coloring assigns a distinct color per polypeptide.

Q: What are the backbone torsion angles?
A: φ (phi) and ψ (psi) are the two rotatable backbone dihedrals per residue: φ is the C(i-1)–N–Cα–C torsion, ψ is the N–Cα–C–N(i+1) torsion, both in degrees on (−180°, 180°]. α-helical residues cluster near (−60°, −45°); β-strand residues near (−120°, +130°). A Ramachandran plot is simply a scatter of (φ, ψ) for every residue.